Protein AF-A0A7J4P5Q3-F1 (afdb_monomer_lite)

Radius of gyration: 14.35 Å; chains: 1; bounding box: 29×31×42 Å

pLDDT: mean 81.26, std 13.24, range [41.28, 95.06]

Foldseek 3Di:
DDVQQAWACEPNDTAGFPPPPPLRYDLQGTNLQWDYADQAIEGELLSCPPPQLVVVADPDHASVSSQVSSQVSCCVNRVRGHYAYAYQQVNVVWPGDRGPNVAWDDDRVQLEIEGACVRSVRRVVDCSVVVVSVVSVHDYDYPPDD

Sequence (146 aa):
MWPRDHYVHLDGRYVISGSPGSVHGNAFGEGGNILAGNGFLLVSDFAYKHQHIHMKLPENPNYAQIQEAIMEEGRVYHPHVRIHVAPTGMFHGGRGHGHIDMFALLLPIRKLLLLDTYYGKGAGKAAEYDSIAEAEGLKVKLPGLT

Secondary structure (DSSP, 8-state):
--HHHHEEEETTEEEETT-TT-TTB-TTSSGGGEEE-SSEEEEEGGGGGSHHHHTTS-SS--HHHHHHHHHHHHHHH-TTSEEEEE--STTTTS---S-GGGTEEEEGGGTEEEE-TTTTTTTTT-HHHHHHHHHTTPEEE-TT--

Structure (mmCIF, N/CA/C/O backbone):
data_AF-A0A7J4P5Q3-F1
#
_entry.id   AF-A0A7J4P5Q3-F1
#
loop_
_atom_site.group_PDB
_atom_site.id
_atom_site.type_symbol
_atom_site.label_atom_id
_atom_site.label_alt_id
_atom_site.label_comp_id
_atom_site.label_asym_id
_atom_site.label_entity_id
_atom_site.label_seq_id
_atom_site.pdbx_PDB_ins_code
_atom_site.Cartn_x
_atom_site.Cartn_y
_atom_site.Cartn_z
_atom_site.occupancy
_atom_site.B_iso_or_equiv
_atom_site.auth_seq_id
_atom_site.auth_comp_id
_atom_site.auth_asym_id
_atom_site.auth_atom_id
_atom_site.pdbx_PDB_model_num
ATOM 1 N N . MET A 1 1 ? 15.103 -17.596 5.798 1.00 53.22 1 MET A N 1
ATOM 2 C CA . MET A 1 1 ? 14.025 -17.226 4.860 1.00 53.22 1 MET A CA 1
ATOM 3 C C . MET A 1 1 ? 12.744 -17.160 5.669 1.00 53.22 1 MET A C 1
ATOM 5 O O . MET A 1 1 ? 12.444 -18.144 6.339 1.00 53.22 1 MET A O 1
ATOM 9 N N . TRP A 1 2 ? 12.087 -16.001 5.743 1.00 56.38 2 TRP A N 1
ATOM 10 C CA . TRP A 1 2 ? 10.943 -15.818 6.636 1.00 56.38 2 TRP A CA 1
ATOM 11 C C . TRP A 1 2 ? 9.645 -16.174 5.886 1.00 56.38 2 TRP A C 1
ATOM 13 O O . TRP A 1 2 ? 9.500 -15.773 4.733 1.00 56.38 2 TRP A O 1
ATOM 23 N N . PRO A 1 3 ? 8.698 -16.936 6.473 1.00 64.38 3 PRO A N 1
ATOM 24 C CA . PRO A 1 3 ? 7.516 -17.421 5.748 1.00 64.38 3 PRO A CA 1
ATOM 25 C C . PRO A 1 3 ? 6.681 -16.328 5.071 1.00 64.38 3 PRO A C 1
ATOM 27 O O . PRO A 1 3 ? 6.107 -16.577 4.018 1.00 64.38 3 PRO A O 1
ATOM 30 N N . ARG A 1 4 ? 6.657 -15.111 5.626 1.00 63.94 4 ARG A N 1
ATOM 31 C CA . ARG A 1 4 ? 5.941 -13.956 5.055 1.00 63.94 4 ARG A CA 1
ATOM 32 C C . ARG A 1 4 ? 6.566 -13.376 3.781 1.00 63.94 4 ARG A C 1
ATOM 34 O O . ARG A 1 4 ? 5.884 -12.704 3.016 1.00 63.94 4 ARG A O 1
ATOM 41 N N . ASP A 1 5 ? 7.844 -13.655 3.538 1.00 65.06 5 ASP A N 1
ATOM 42 C CA . ASP A 1 5 ? 8.517 -13.242 2.307 1.00 65.06 5 ASP A CA 1
ATOM 43 C C . ASP A 1 5 ? 8.079 -14.161 1.151 1.00 65.06 5 ASP A C 1
ATOM 45 O O . ASP A 1 5 ? 8.227 -13.804 -0.014 1.00 65.06 5 ASP A O 1
ATOM 49 N N . HIS A 1 6 ? 7.507 -15.333 1.474 1.00 68.50 6 HIS A N 1
ATOM 50 C CA . HIS A 1 6 ? 7.146 -16.383 0.524 1.00 68.50 6 HIS A CA 1
ATOM 51 C C . HIS A 1 6 ? 5.642 -16.662 0.419 1.00 68.50 6 HIS A C 1
ATOM 53 O O . HIS A 1 6 ? 5.188 -17.028 -0.657 1.00 68.50 6 HIS A O 1
ATOM 59 N N . TYR A 1 7 ? 4.861 -16.476 1.487 1.00 70.44 7 TYR A N 1
ATOM 60 C CA . TYR A 1 7 ? 3.421 -16.740 1.505 1.00 70.44 7 TYR A CA 1
ATOM 61 C C . TYR A 1 7 ? 2.624 -15.512 1.948 1.00 70.44 7 TYR A C 1
ATOM 63 O O . TYR A 1 7 ? 2.893 -14.928 2.996 1.00 70.44 7 TYR A O 1
ATOM 71 N N . VAL A 1 8 ? 1.597 -15.163 1.174 1.00 70.56 8 VAL A N 1
ATOM 72 C CA . VAL A 1 8 ? 0.716 -14.009 1.403 1.00 70.56 8 VAL A CA 1
ATOM 73 C C . VAL A 1 8 ? -0.705 -14.500 1.628 1.00 70.56 8 VAL A C 1
ATOM 75 O O . VAL A 1 8 ? -1.198 -15.299 0.839 1.00 70.56 8 VAL A O 1
ATOM 78 N N . HIS A 1 9 ? -1.382 -14.035 2.678 1.00 69.69 9 HIS A N 1
ATOM 79 C CA . HIS A 1 9 ? -2.799 -14.342 2.868 1.00 69.69 9 HIS A CA 1
ATOM 80 C C . HIS A 1 9 ? -3.667 -13.349 2.085 1.00 69.69 9 HIS A C 1
ATOM 82 O O . HIS A 1 9 ? -3.740 -12.171 2.433 1.00 69.69 9 HIS A O 1
ATOM 88 N N . LEU A 1 10 ? -4.333 -13.834 1.042 1.00 68.19 10 LEU A N 1
ATOM 89 C CA . LEU A 1 10 ? -5.137 -13.058 0.105 1.00 68.19 10 LEU A CA 1
ATOM 90 C C . LEU A 1 10 ? -6.474 -13.770 -0.127 1.00 68.19 10 LEU A C 1
ATOM 92 O O . LEU A 1 10 ? -6.479 -14.959 -0.432 1.00 68.19 10 LEU A O 1
ATOM 96 N N . ASP A 1 11 ? -7.602 -13.074 0.026 1.00 63.56 11 ASP A N 1
ATOM 97 C CA . ASP A 1 11 ? -8.951 -13.624 -0.210 1.00 63.56 11 ASP A CA 1
ATOM 98 C C . ASP A 1 11 ? -9.228 -14.970 0.496 1.00 63.56 11 ASP A C 1
ATOM 100 O O . ASP A 1 11 ? -9.818 -15.890 -0.069 1.00 63.56 11 ASP A O 1
ATOM 104 N N . GLY A 1 12 ? -8.772 -15.114 1.745 1.00 64.25 12 GLY A N 1
ATOM 105 C CA . GLY A 1 12 ? -9.000 -16.323 2.549 1.00 64.25 12 GLY A CA 1
ATOM 106 C C . GLY A 1 12 ? -8.083 -17.509 2.222 1.00 64.25 12 GLY A C 1
ATOM 107 O O . GLY A 1 12 ? -8.322 -18.608 2.721 1.00 64.25 12 GLY A O 1
ATOM 108 N N . ARG A 1 13 ? -7.045 -17.317 1.397 1.00 67.31 13 ARG A N 1
ATOM 109 C CA . ARG A 1 13 ? -6.059 -18.349 1.033 1.00 67.31 13 ARG A CA 1
ATOM 110 C C . ARG A 1 13 ? -4.627 -17.826 1.128 1.00 67.31 13 ARG A C 1
ATOM 112 O O . ARG A 1 13 ? -4.384 -16.638 0.956 1.00 67.31 13 ARG A O 1
ATOM 119 N N . TYR A 1 14 ? -3.666 -18.721 1.351 1.00 70.06 14 TYR A N 1
ATOM 120 C CA . TYR A 1 14 ? -2.244 -18.393 1.224 1.00 70.06 14 TYR A CA 1
ATOM 121 C C . TYR A 1 14 ? -1.781 -18.582 -0.229 1.00 70.06 14 TYR A C 1
ATOM 123 O O . TYR A 1 14 ? -2.019 -19.634 -0.819 1.00 70.06 14 TYR A O 1
ATOM 131 N N . VAL A 1 15 ? -1.123 -17.571 -0.797 1.00 70.38 15 VAL A N 1
ATOM 132 C CA . VAL A 1 15 ? -0.538 -17.566 -2.149 1.00 70.38 15 VAL A CA 1
ATOM 133 C C . VAL A 1 15 ? 0.973 -17.359 -2.091 1.00 70.38 15 VAL A C 1
ATOM 135 O O . VAL A 1 15 ? 1.464 -16.759 -1.139 1.00 70.38 15 VAL A O 1
ATOM 138 N N . ILE A 1 16 ? 1.715 -17.842 -3.093 1.00 67.94 16 ILE A N 1
ATOM 139 C CA . ILE A 1 16 ? 3.177 -17.682 -3.140 1.00 67.94 16 ILE A CA 1
ATOM 140 C C . ILE A 1 16 ? 3.539 -16.280 -3.659 1.00 67.94 16 ILE A C 1
ATOM 142 O O . ILE A 1 16 ? 2.977 -15.800 -4.650 1.00 67.94 16 ILE A O 1
ATOM 146 N N . SER A 1 17 ? 4.483 -15.621 -2.986 1.00 63.75 17 SER A N 1
ATOM 147 C CA . SER A 1 17 ? 5.029 -14.322 -3.385 1.00 63.75 17 SER A CA 1
ATOM 148 C C . SER A 1 17 ? 5.701 -14.409 -4.758 1.00 63.75 17 SER A C 1
ATOM 150 O O . SER A 1 17 ? 6.356 -15.398 -5.082 1.00 63.75 17 SER A O 1
ATOM 152 N N . GLY A 1 18 ? 5.505 -13.390 -5.599 1.00 56.78 18 GLY A N 1
ATOM 153 C CA . GLY A 1 18 ? 6.177 -13.314 -6.897 1.00 56.78 18 GLY A CA 1
ATOM 154 C C . GLY A 1 18 ? 5.982 -14.540 -7.797 1.00 56.78 18 GLY A C 1
ATOM 155 O O . GLY A 1 18 ? 6.948 -15.016 -8.383 1.00 56.78 18 GLY A O 1
ATOM 156 N N . SER A 1 19 ? 4.749 -15.031 -7.971 1.00 53.84 19 SER A N 1
ATOM 157 C CA . SER A 1 19 ? 4.422 -15.962 -9.070 1.00 53.84 19 SER A CA 1
ATOM 158 C C . SER A 1 19 ? 3.759 -15.227 -10.256 1.00 53.84 19 SER A C 1
ATOM 160 O O . SER A 1 19 ? 2.548 -15.371 -10.444 1.00 53.84 19 SER A O 1
ATOM 162 N N . PRO A 1 20 ? 4.499 -14.423 -11.055 1.00 45.22 20 PRO A N 1
ATOM 163 C CA . PRO A 1 20 ? 3.968 -13.822 -12.273 1.00 45.22 20 PRO A CA 1
ATOM 164 C C . PRO A 1 20 ? 3.392 -14.884 -13.208 1.00 45.22 20 PRO A C 1
ATOM 166 O O . PRO A 1 20 ? 3.986 -15.945 -13.392 1.00 45.22 20 PRO A O 1
ATOM 169 N N . GLY A 1 21 ? 2.228 -14.615 -13.798 1.00 44.12 21 GLY A N 1
ATOM 170 C CA . GLY A 1 21 ? 1.581 -15.537 -14.741 1.00 44.12 21 GLY A CA 1
ATOM 171 C C . GLY A 1 21 ? 0.999 -16.819 -14.124 1.00 44.12 21 GLY A C 1
ATOM 172 O O . GLY A 1 21 ? 0.378 -17.605 -14.835 1.00 44.12 21 GLY A O 1
ATOM 173 N N . SER A 1 22 ? 1.133 -17.026 -12.812 1.00 46.62 22 SER A N 1
ATOM 174 C CA . SER A 1 22 ? 0.324 -17.998 -12.082 1.00 46.62 22 SER A CA 1
ATOM 175 C C . SER A 1 22 ? -1.013 -17.358 -11.730 1.00 46.62 22 SER A C 1
ATOM 177 O O . SER A 1 22 ? -1.051 -16.289 -11.122 1.00 46.62 22 SER A O 1
ATOM 179 N N . VAL A 1 23 ? -2.119 -18.057 -11.996 1.00 48.91 23 VAL A N 1
ATOM 180 C CA . VAL A 1 23 ? -3.472 -17.702 -11.506 1.00 48.91 23 VAL A CA 1
ATOM 181 C C . VAL A 1 23 ? -3.537 -17.637 -9.960 1.00 48.91 23 VAL A C 1
ATOM 183 O O . VAL A 1 23 ? -4.561 -17.288 -9.370 1.00 48.91 23 VAL A O 1
ATOM 186 N N . HIS A 1 24 ? -2.435 -17.992 -9.289 1.00 52.31 24 HIS A N 1
ATOM 187 C CA . HIS A 1 24 ? -2.268 -18.086 -7.845 1.00 52.31 24 HIS A CA 1
ATOM 188 C C . HIS A 1 24 ? -1.118 -17.219 -7.296 1.00 52.31 24 HIS A C 1
ATOM 190 O O . HIS A 1 24 ? -0.689 -17.465 -6.174 1.00 52.31 24 HIS A O 1
ATOM 196 N N . GLY A 1 25 ? -0.578 -16.263 -8.062 1.00 62.53 25 GLY A N 1
ATOM 197 C CA . GLY A 1 25 ? 0.527 -15.396 -7.629 1.00 62.53 25 GLY A CA 1
ATOM 198 C C . GLY A 1 25 ? 0.126 -14.010 -7.128 1.00 62.53 25 GLY A C 1
ATOM 199 O O . GLY A 1 25 ? -0.993 -13.552 -7.345 1.00 62.53 25 GLY A O 1
ATOM 200 N N . ASN A 1 26 ? 1.079 -13.334 -6.480 1.00 72.88 26 ASN A N 1
ATOM 201 C CA . ASN A 1 26 ? 0.993 -11.923 -6.104 1.00 72.88 26 ASN A CA 1
ATOM 202 C C . ASN A 1 26 ? 1.692 -11.007 -7.135 1.00 72.88 26 ASN A C 1
ATOM 204 O O . ASN A 1 26 ? 2.877 -11.197 -7.414 1.00 72.88 26 ASN A O 1
ATOM 208 N N . ALA A 1 27 ? 0.991 -9.972 -7.612 1.00 77.88 27 ALA A N 1
ATOM 209 C CA . ALA A 1 27 ? 1.510 -8.922 -8.498 1.00 77.88 27 ALA A CA 1
ATOM 210 C C . ALA A 1 27 ? 2.607 -8.040 -7.865 1.00 77.88 27 ALA A C 1
ATOM 212 O O . ALA A 1 27 ? 3.434 -7.451 -8.563 1.00 77.88 27 ALA A O 1
ATOM 213 N N . PHE A 1 28 ? 2.618 -7.938 -6.536 1.00 85.19 28 PHE A N 1
ATOM 214 C CA . PHE A 1 28 ? 3.370 -6.922 -5.794 1.00 85.19 28 PHE A CA 1
ATOM 215 C C . PHE A 1 28 ? 4.642 -7.465 -5.120 1.00 85.19 28 PHE A C 1
ATOM 217 O O . PHE A 1 28 ? 5.147 -6.877 -4.162 1.00 85.19 28 PHE A O 1
ATOM 224 N N . GLY A 1 29 ? 5.161 -8.601 -5.597 1.00 80.69 29 GLY A N 1
ATOM 225 C CA . GLY A 1 29 ? 6.375 -9.226 -5.072 1.00 80.69 29 GLY A CA 1
ATOM 226 C C . GLY A 1 29 ? 6.166 -9.892 -3.711 1.00 80.69 29 GLY A C 1
ATOM 227 O O . GLY A 1 29 ? 5.371 -10.829 -3.593 1.00 80.69 29 GLY A O 1
ATOM 228 N N . GLU A 1 30 ? 6.908 -9.435 -2.702 1.00 81.56 30 GLU A N 1
ATOM 229 C CA . GLU A 1 30 ? 6.918 -9.992 -1.344 1.00 81.56 30 GLU A CA 1
ATOM 230 C C . GLU A 1 30 ? 5.605 -9.740 -0.587 1.00 81.56 30 GLU A C 1
ATOM 232 O O . GLU A 1 30 ? 4.900 -8.757 -0.827 1.00 81.56 30 GLU A O 1
ATOM 237 N N . GLY A 1 31 ? 5.279 -10.620 0.366 1.00 78.12 31 GLY A N 1
ATOM 238 C CA . GLY A 1 31 ? 4.042 -10.520 1.145 1.00 78.12 31 GLY A CA 1
ATOM 239 C C . GLY A 1 31 ? 3.957 -9.285 2.032 1.00 78.12 31 GLY A C 1
ATOM 240 O O . GLY A 1 31 ? 2.868 -8.748 2.219 1.00 78.12 31 GLY A O 1
ATOM 241 N N . GLY A 1 32 ? 5.099 -8.777 2.499 1.00 84.69 32 GLY A N 1
ATOM 242 C CA . GLY A 1 32 ? 5.146 -7.568 3.322 1.00 84.69 32 GLY A CA 1
ATOM 243 C C . GLY A 1 32 ? 4.686 -6.297 2.602 1.00 84.69 32 GLY A C 1
ATOM 244 O O . GLY A 1 32 ? 4.445 -5.277 3.247 1.00 84.69 32 GLY A O 1
ATOM 245 N N . ASN A 1 33 ? 4.510 -6.342 1.279 1.00 88.94 33 ASN A N 1
ATOM 246 C CA . ASN A 1 33 ? 3.986 -5.222 0.508 1.00 88.94 33 ASN A CA 1
ATOM 247 C C . ASN A 1 33 ? 2.459 -5.097 0.559 1.00 88.94 33 ASN A C 1
ATOM 249 O O . ASN A 1 33 ? 1.953 -4.129 0.004 1.00 88.94 33 ASN A O 1
ATOM 253 N N . ILE A 1 34 ? 1.709 -6.029 1.164 1.00 88.50 34 ILE A N 1
ATOM 254 C CA . ILE A 1 34 ? 0.241 -6.048 1.043 1.00 88.50 34 ILE A CA 1
ATOM 255 C C . ILE A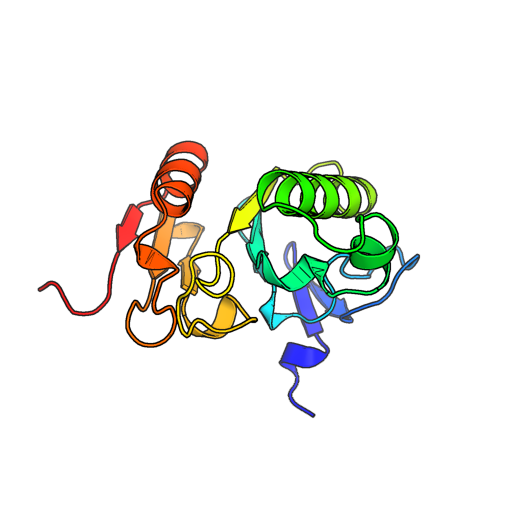 1 34 ? -0.440 -6.287 2.380 1.00 88.50 34 ILE A C 1
ATOM 257 O O . ILE A 1 34 ? -0.051 -7.168 3.142 1.00 88.50 34 ILE A O 1
ATOM 261 N N . LEU A 1 35 ? -1.549 -5.582 2.597 1.00 89.69 35 LEU A N 1
ATOM 262 C CA . LEU A 1 35 ? -2.546 -5.922 3.606 1.00 89.69 35 LEU A CA 1
ATOM 263 C C . LEU A 1 35 ? -3.907 -6.145 2.941 1.00 89.69 35 LEU A C 1
ATOM 265 O O . LEU A 1 35 ? -4.394 -5.301 2.187 1.00 89.69 35 LEU A O 1
ATOM 269 N N . ALA A 1 36 ? -4.528 -7.288 3.234 1.00 88.12 36 ALA A N 1
ATOM 270 C CA . ALA A 1 36 ? -5.826 -7.654 2.681 1.00 88.12 36 ALA A CA 1
ATOM 271 C C . ALA A 1 36 ? -6.979 -7.024 3.481 1.00 88.12 36 ALA A C 1
ATOM 273 O O . ALA A 1 36 ? -7.116 -7.227 4.691 1.00 88.12 36 ALA A O 1
ATOM 274 N N . GLY A 1 37 ? -7.810 -6.257 2.780 1.00 88.62 37 GLY A N 1
ATOM 275 C CA . GLY A 1 37 ? -9.049 -5.663 3.263 1.00 88.62 37 GLY A CA 1
ATOM 276 C C . GLY A 1 37 ? -10.282 -6.523 2.989 1.00 88.62 37 GLY A C 1
ATOM 277 O O . GLY A 1 37 ? -10.191 -7.668 2.553 1.00 88.62 37 GLY A O 1
ATOM 278 N N . ASN A 1 38 ? -11.469 -5.954 3.217 1.00 88.69 38 ASN A N 1
ATOM 279 C CA . ASN A 1 38 ? -12.728 -6.576 2.798 1.00 88.69 38 ASN A CA 1
ATOM 280 C C . ASN A 1 38 ? -13.079 -6.124 1.370 1.00 88.69 38 ASN A C 1
ATOM 282 O O . ASN A 1 38 ? -13.747 -5.106 1.179 1.00 88.69 38 ASN A O 1
ATOM 286 N N . GLY A 1 39 ? -12.587 -6.855 0.366 1.00 87.44 39 GLY A N 1
ATOM 287 C CA . GLY A 1 39 ? -12.778 -6.519 -1.052 1.00 87.44 39 GLY A CA 1
ATOM 288 C C . GLY A 1 39 ? -11.856 -5.410 -1.577 1.00 87.44 39 GLY A C 1
ATOM 289 O O . GLY A 1 39 ? -12.119 -4.853 -2.645 1.00 87.44 39 GLY A O 1
ATOM 290 N N . PHE A 1 40 ? -10.789 -5.089 -0.842 1.00 92.00 40 PHE A N 1
ATOM 291 C CA . PHE A 1 40 ? -9.725 -4.191 -1.283 1.00 92.00 40 PHE A CA 1
ATOM 292 C C . PHE A 1 40 ? -8.351 -4.677 -0.802 1.00 92.00 40 PHE A C 1
ATOM 294 O O . PHE A 1 40 ? -8.273 -5.447 0.155 1.00 92.00 40 PHE A O 1
ATOM 301 N N . LEU A 1 41 ? -7.278 -4.201 -1.430 1.00 91.88 41 LEU A N 1
ATOM 302 C CA . LEU A 1 41 ? -5.892 -4.385 -0.999 1.00 91.88 41 LEU A CA 1
ATOM 303 C C . LEU A 1 41 ? -5.258 -3.040 -0.695 1.00 91.88 41 LEU A C 1
ATOM 305 O O . LEU A 1 41 ? -5.419 -2.084 -1.453 1.00 91.88 41 LEU A O 1
ATOM 309 N N . LEU A 1 42 ? -4.501 -3.002 0.393 1.00 93.38 42 LEU A N 1
ATOM 310 C CA . LEU A 1 42 ? -3.576 -1.924 0.689 1.00 93.38 42 LEU A CA 1
ATOM 311 C C . LEU A 1 42 ? -2.181 -2.370 0.260 1.00 93.38 42 LEU A C 1
ATOM 313 O O . LEU A 1 42 ? -1.698 -3.387 0.752 1.00 93.38 42 LEU A O 1
ATOM 317 N N . VAL A 1 43 ? -1.556 -1.640 -0.656 1.00 93.69 43 VAL A N 1
ATOM 318 C CA . VAL A 1 43 ? -0.296 -2.038 -1.288 1.00 93.69 43 VAL A CA 1
ATOM 319 C C . VAL A 1 43 ? 0.766 -0.984 -1.031 1.00 93.69 43 VAL A C 1
ATOM 321 O O . VAL A 1 43 ? 0.557 0.190 -1.305 1.00 93.69 43 VAL A O 1
ATOM 324 N N . SER A 1 44 ? 1.918 -1.407 -0.528 1.00 92.62 44 SER A N 1
ATOM 325 C CA . SER A 1 44 ? 3.091 -0.562 -0.334 1.00 92.62 44 SER A CA 1
ATOM 326 C C . SER A 1 44 ? 3.504 0.122 -1.637 1.00 92.62 44 SER A C 1
ATOM 328 O O . SER A 1 44 ? 3.679 -0.537 -2.664 1.00 92.62 44 SER A O 1
ATOM 330 N N . ASP A 1 45 ? 3.754 1.430 -1.583 1.00 92.00 45 ASP A N 1
ATOM 331 C CA . ASP A 1 45 ? 4.380 2.168 -2.683 1.00 92.00 45 ASP A CA 1
ATOM 332 C C . ASP A 1 45 ? 5.744 1.590 -3.097 1.00 92.00 45 ASP A C 1
ATOM 334 O O . ASP A 1 45 ? 6.157 1.759 -4.239 1.00 92.00 45 ASP A O 1
ATOM 338 N N . PHE A 1 46 ? 6.419 0.844 -2.218 1.00 90.81 46 PHE A N 1
ATOM 339 C CA . PHE A 1 46 ? 7.692 0.180 -2.485 1.00 90.81 46 PHE A CA 1
ATOM 340 C C . PHE A 1 46 ? 7.557 -1.025 -3.424 1.00 90.81 46 PHE A C 1
ATOM 342 O O . PHE A 1 46 ? 8.556 -1.456 -4.007 1.00 90.81 46 PHE A O 1
ATOM 349 N N . ALA A 1 47 ? 6.334 -1.527 -3.633 1.00 91.00 47 ALA A N 1
ATOM 350 C CA . ALA A 1 47 ? 6.050 -2.589 -4.594 1.00 91.00 47 ALA A CA 1
ATOM 351 C C . ALA A 1 47 ? 6.497 -2.225 -6.019 1.00 91.00 47 ALA A C 1
ATOM 353 O O . ALA A 1 47 ? 6.773 -3.121 -6.811 1.00 91.00 47 ALA A O 1
ATOM 354 N N . TYR A 1 48 ? 6.661 -0.933 -6.337 1.00 90.31 48 TYR A N 1
ATOM 355 C CA . TYR A 1 48 ? 7.176 -0.478 -7.633 1.00 90.31 48 TYR A CA 1
ATOM 356 C C . TYR A 1 48 ? 8.556 -1.041 -7.992 1.00 90.31 48 TYR A C 1
ATOM 358 O O . TYR A 1 48 ? 8.884 -1.119 -9.171 1.00 90.31 48 TYR A O 1
ATOM 366 N N . LYS A 1 49 ? 9.366 -1.435 -6.996 1.00 87.19 49 LYS A N 1
ATOM 367 C CA . LYS A 1 49 ? 10.676 -2.066 -7.221 1.00 87.19 49 LYS A CA 1
ATOM 368 C C . LYS A 1 49 ? 10.570 -3.501 -7.718 1.00 87.19 49 LYS A C 1
ATOM 370 O O . LYS A 1 49 ? 11.569 -4.069 -8.154 1.00 87.19 49 LYS A O 1
ATOM 375 N N . HIS A 1 50 ? 9.386 -4.102 -7.641 1.00 85.94 50 HIS A N 1
ATOM 376 C CA . HIS A 1 50 ? 9.146 -5.402 -8.236 1.00 85.94 50 HIS A CA 1
ATOM 377 C C . HIS A 1 50 ? 9.332 -5.310 -9.754 1.00 85.94 50 HIS A C 1
ATOM 379 O O . HIS A 1 50 ? 8.811 -4.398 -10.397 1.00 85.94 50 HIS A O 1
ATOM 385 N N . GLN A 1 51 ? 10.067 -6.266 -10.326 1.00 80.94 51 GLN A N 1
ATOM 386 C CA . GLN A 1 51 ? 10.575 -6.200 -11.699 1.00 80.94 51 GLN A CA 1
ATOM 387 C C . GLN A 1 51 ? 9.491 -5.862 -12.738 1.00 80.94 51 GLN A C 1
ATOM 389 O O . GLN A 1 51 ? 9.715 -5.018 -13.602 1.00 80.94 51 GLN A O 1
ATOM 394 N N . HIS A 1 52 ? 8.305 -6.467 -12.623 1.00 82.38 52 HIS A N 1
ATOM 395 C CA . HIS A 1 52 ? 7.194 -6.260 -13.560 1.00 82.38 52 HIS A CA 1
ATOM 396 C C . HIS A 1 52 ? 6.633 -4.833 -13.553 1.00 82.38 52 HIS A C 1
ATOM 398 O O . HIS A 1 52 ? 6.216 -4.338 -14.598 1.00 82.38 52 HIS A O 1
ATOM 404 N N . ILE A 1 53 ? 6.641 -4.173 -12.393 1.00 87.94 53 ILE A N 1
ATOM 405 C CA . ILE A 1 53 ? 6.163 -2.796 -12.243 1.00 87.94 53 ILE A CA 1
ATOM 406 C C . ILE A 1 53 ? 7.284 -1.834 -12.636 1.00 87.94 53 ILE A C 1
ATOM 408 O O . ILE A 1 53 ? 7.069 -0.925 -13.435 1.00 87.94 53 ILE A O 1
ATOM 412 N N . HIS A 1 54 ? 8.504 -2.081 -12.148 1.00 87.06 54 HIS A N 1
ATOM 413 C CA . HIS A 1 54 ? 9.667 -1.238 -12.415 1.00 87.06 54 HIS A CA 1
ATOM 414 C C . HIS A 1 54 ? 9.951 -1.080 -13.914 1.00 87.06 54 HIS A C 1
ATOM 416 O O . HIS A 1 54 ? 10.207 0.026 -14.374 1.00 87.06 54 HIS A O 1
ATOM 422 N N . MET A 1 55 ? 9.846 -2.164 -14.691 1.00 88.00 55 MET A N 1
ATOM 423 C CA . MET A 1 55 ? 10.089 -2.148 -16.139 1.00 88.00 55 MET A CA 1
ATOM 424 C C . MET A 1 55 ? 9.112 -1.272 -16.939 1.00 88.00 55 MET A C 1
ATOM 426 O O . MET A 1 55 ? 9.387 -0.970 -18.099 1.00 88.00 55 MET A O 1
ATOM 430 N N . LYS A 1 56 ? 7.972 -0.887 -16.356 1.00 88.06 56 LYS A N 1
ATOM 431 C CA . LYS A 1 56 ? 6.970 -0.017 -16.991 1.00 88.06 56 LYS A CA 1
ATOM 432 C C . LYS A 1 56 ? 7.192 1.465 -16.684 1.00 88.06 56 LYS A C 1
ATOM 434 O O . LYS A 1 56 ? 6.516 2.313 -17.260 1.00 88.06 56 LYS A O 1
ATOM 439 N N . LEU A 1 57 ? 8.104 1.779 -15.766 1.00 91.62 57 LEU A N 1
ATOM 440 C CA . LEU A 1 57 ? 8.343 3.132 -15.285 1.00 91.62 57 LEU A CA 1
ATOM 441 C C . LEU A 1 57 ? 9.549 3.775 -15.991 1.00 91.62 57 LEU A C 1
ATOM 443 O O . LEU A 1 57 ? 10.482 3.075 -16.388 1.00 91.62 57 LEU A O 1
ATOM 447 N N . PRO A 1 58 ? 9.564 5.114 -16.135 1.00 93.12 58 PRO A N 1
ATOM 448 C CA . PRO A 1 58 ? 10.770 5.837 -16.533 1.00 93.12 58 PRO A CA 1
ATOM 449 C C . PRO A 1 58 ? 11.866 5.713 -15.459 1.00 93.12 58 PRO A C 1
ATOM 451 O O . PRO A 1 58 ? 11.592 5.328 -14.327 1.00 93.12 58 PRO A O 1
ATOM 454 N N . GLU A 1 59 ? 13.101 6.102 -15.793 1.00 88.44 59 GLU A N 1
ATOM 455 C CA . GLU A 1 59 ? 14.266 6.019 -14.890 1.00 88.44 59 GLU A CA 1
ATOM 456 C C . GLU A 1 59 ? 14.050 6.747 -13.550 1.00 88.44 59 GLU A C 1
ATOM 458 O O . GLU A 1 59 ? 14.446 6.250 -12.499 1.00 88.44 59 GLU A O 1
ATOM 463 N N . ASN A 1 60 ? 13.373 7.900 -13.578 1.00 88.44 60 ASN A N 1
ATOM 464 C CA . ASN A 1 60 ? 13.047 8.700 -12.397 1.00 88.44 60 ASN A CA 1
ATOM 465 C C . ASN A 1 60 ? 11.532 8.947 -12.334 1.00 88.44 60 ASN A C 1
ATOM 467 O O . ASN A 1 60 ? 11.068 10.019 -12.738 1.00 88.44 60 ASN A O 1
ATOM 471 N N . PRO A 1 61 ? 10.741 7.958 -11.886 1.00 90.62 61 PRO A N 1
ATOM 472 C CA . PRO A 1 61 ? 9.299 8.094 -11.836 1.00 90.62 61 PRO A CA 1
ATOM 473 C C . PRO A 1 61 ? 8.882 8.983 -10.665 1.00 90.62 61 PRO A C 1
ATOM 475 O O . PRO A 1 61 ? 9.445 8.916 -9.570 1.00 90.62 61 PRO A O 1
ATOM 478 N N . ASN A 1 62 ? 7.866 9.810 -10.886 1.00 91.00 62 ASN A N 1
ATOM 479 C CA . ASN A 1 62 ? 7.207 10.526 -9.801 1.00 91.00 62 ASN A CA 1
ATOM 480 C C . ASN A 1 62 ? 6.208 9.610 -9.067 1.00 91.00 62 ASN A C 1
ATOM 482 O O . ASN A 1 62 ? 5.879 8.517 -9.527 1.00 91.00 62 ASN A O 1
ATOM 486 N N . TYR A 1 63 ? 5.701 10.069 -7.921 1.00 89.12 63 TYR A N 1
ATOM 487 C CA . TYR A 1 63 ? 4.818 9.257 -7.083 1.00 89.12 63 TYR A CA 1
ATOM 488 C C . TYR A 1 63 ? 3.506 8.858 -7.779 1.00 89.12 63 TYR A C 1
ATOM 490 O O . TYR A 1 63 ? 3.083 7.713 -7.665 1.00 89.12 63 TYR A O 1
ATOM 498 N N . ALA A 1 64 ? 2.900 9.753 -8.565 1.00 90.81 64 ALA A N 1
ATOM 499 C CA . ALA A 1 64 ? 1.658 9.452 -9.279 1.00 90.81 64 ALA A CA 1
ATOM 500 C C . ALA A 1 64 ? 1.852 8.337 -10.321 1.00 90.81 64 ALA A C 1
ATOM 502 O O . ALA A 1 64 ? 1.041 7.418 -10.396 1.00 90.81 64 ALA A O 1
ATOM 503 N N . GLN A 1 65 ? 2.966 8.365 -11.060 1.00 93.62 65 GLN A N 1
ATOM 504 C CA . GLN A 1 65 ? 3.328 7.306 -12.011 1.00 93.62 65 GLN A CA 1
ATOM 505 C C . GLN A 1 65 ? 3.514 5.958 -11.311 1.00 93.62 65 GLN A C 1
ATOM 507 O O . GLN A 1 65 ? 3.109 4.919 -11.826 1.00 93.62 65 GLN A O 1
ATOM 512 N N . ILE A 1 66 ? 4.105 5.971 -10.117 1.00 92.38 66 ILE A N 1
ATOM 513 C CA . ILE A 1 66 ? 4.280 4.769 -9.302 1.00 92.38 66 ILE A CA 1
ATOM 514 C C . ILE A 1 66 ? 2.934 4.211 -8.854 1.00 92.38 6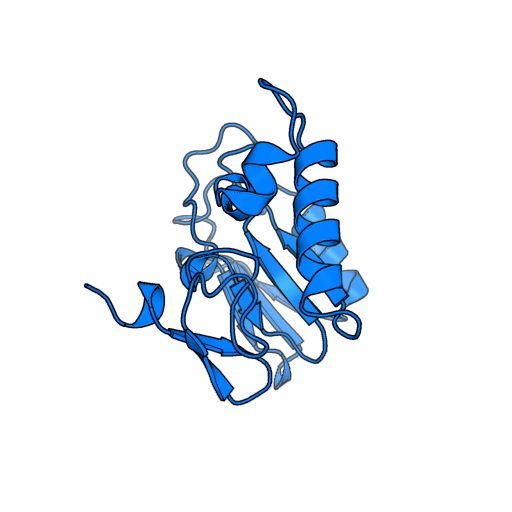6 ILE A C 1
ATOM 516 O O . ILE A 1 66 ? 2.697 3.011 -8.992 1.00 92.38 66 ILE A O 1
ATOM 520 N N . GLN A 1 67 ? 2.051 5.070 -8.341 1.00 93.44 67 GLN A N 1
ATOM 521 C CA . GLN A 1 67 ? 0.715 4.656 -7.929 1.00 93.44 67 GLN A CA 1
ATOM 522 C C . GLN A 1 67 ? -0.049 4.037 -9.103 1.00 93.44 67 GLN A C 1
ATOM 524 O O . GLN A 1 67 ? -0.619 2.957 -8.961 1.00 93.44 67 GLN A O 1
ATOM 529 N N . GLU A 1 68 ? -0.022 4.689 -10.265 1.00 94.94 68 GLU A N 1
ATOM 530 C CA . GLU A 1 68 ? -0.665 4.204 -11.484 1.00 94.94 68 GLU A CA 1
ATOM 531 C C . GLU A 1 68 ? -0.118 2.841 -11.916 1.00 94.94 68 GLU A C 1
ATOM 533 O O . GLU A 1 68 ? -0.896 1.900 -12.057 1.00 94.94 68 GLU A O 1
ATOM 538 N N . ALA A 1 69 ? 1.204 2.683 -12.009 1.00 94.12 69 ALA A N 1
ATOM 539 C CA . ALA A 1 69 ? 1.820 1.425 -12.428 1.00 94.12 69 ALA A CA 1
ATOM 540 C C . ALA A 1 69 ? 1.514 0.258 -11.470 1.00 94.12 69 ALA A C 1
ATOM 542 O O . ALA A 1 69 ? 1.258 -0.863 -11.917 1.00 94.12 69 ALA A O 1
ATOM 543 N N . ILE A 1 70 ? 1.495 0.508 -10.153 1.00 94.06 70 ILE A N 1
ATOM 544 C CA . ILE A 1 70 ? 1.090 -0.497 -9.158 1.00 94.06 70 ILE A CA 1
ATOM 545 C C . ILE A 1 70 ? -0.387 -0.866 -9.353 1.00 94.06 70 ILE A C 1
ATOM 547 O O . ILE A 1 70 ? -0.728 -2.049 -9.380 1.00 94.06 70 ILE A O 1
ATOM 551 N N . MET A 1 71 ? -1.275 0.120 -9.506 1.00 93.44 71 MET A N 1
ATOM 552 C CA . MET A 1 71 ? -2.704 -0.134 -9.709 1.00 93.44 71 MET A CA 1
ATOM 553 C C . MET A 1 71 ? -2.980 -0.903 -11.004 1.00 93.44 71 MET A C 1
ATOM 555 O O . MET A 1 71 ? -3.798 -1.821 -10.999 1.00 93.44 71 MET A O 1
ATOM 559 N N . GLU A 1 72 ? -2.318 -0.548 -12.104 1.00 92.06 72 GLU A N 1
ATOM 560 C CA . GLU A 1 72 ? -2.444 -1.245 -13.383 1.00 92.06 72 GLU A CA 1
ATOM 561 C C . GLU A 1 72 ? -2.020 -2.705 -13.273 1.00 92.06 72 GLU A C 1
ATOM 563 O O . GLU A 1 72 ? -2.780 -3.588 -13.672 1.00 92.06 72 GLU A O 1
ATOM 568 N N . GLU A 1 73 ? -0.850 -2.970 -12.684 1.00 89.31 73 GLU A N 1
ATOM 569 C CA . GLU A 1 73 ? -0.383 -4.339 -12.477 1.00 89.31 73 GLU A CA 1
ATOM 570 C C . GLU A 1 73 ? -1.364 -5.114 -11.597 1.00 89.31 73 GLU A C 1
ATOM 572 O O . GLU A 1 73 ? -1.783 -6.218 -11.935 1.00 89.31 73 GLU A O 1
ATOM 577 N N . GLY A 1 74 ? -1.819 -4.510 -10.503 1.00 87.94 74 GLY A N 1
ATOM 578 C CA . GLY A 1 74 ? -2.781 -5.143 -9.619 1.00 87.94 74 GLY A CA 1
ATOM 579 C C . GLY A 1 74 ? -4.115 -5.468 -10.294 1.00 87.94 74 GLY A C 1
ATOM 580 O O . GLY A 1 74 ? -4.667 -6.534 -10.039 1.00 87.94 74 GLY A O 1
ATOM 581 N N . ARG A 1 75 ? -4.625 -4.612 -11.191 1.00 88.00 75 ARG A N 1
ATOM 582 C CA . ARG A 1 75 ? -5.880 -4.859 -11.931 1.00 88.00 75 ARG A CA 1
ATOM 583 C C . ARG A 1 75 ? -5.789 -6.052 -12.882 1.00 88.00 75 ARG A C 1
ATOM 585 O O . ARG A 1 75 ? -6.811 -6.682 -13.136 1.00 88.00 75 ARG A O 1
ATOM 592 N N . VAL A 1 76 ? -4.596 -6.383 -13.380 1.00 85.38 76 VAL A N 1
ATOM 593 C CA . VAL A 1 76 ? -4.379 -7.581 -14.210 1.00 85.38 76 VAL A CA 1
ATOM 594 C C . VAL A 1 76 ? -4.592 -8.859 -13.393 1.00 85.38 76 VAL A C 1
ATOM 596 O O . VAL A 1 76 ? -5.203 -9.805 -13.883 1.00 85.38 76 VAL A O 1
ATOM 599 N N . TYR A 1 77 ? -4.132 -8.882 -12.139 1.00 80.31 77 TYR A N 1
ATOM 600 C CA . TYR A 1 77 ? -4.204 -10.064 -11.267 1.00 80.31 77 TYR A CA 1
ATOM 601 C C . TYR A 1 77 ? -5.474 -10.109 -10.407 1.00 80.31 77 TYR A C 1
ATOM 603 O O . TYR A 1 77 ? -5.965 -11.186 -10.066 1.00 80.31 77 TYR A O 1
ATOM 611 N N . HIS A 1 78 ? -6.018 -8.944 -10.061 1.00 82.38 78 HIS A N 1
ATOM 612 C CA . HIS A 1 78 ? -7.143 -8.777 -9.146 1.00 82.38 78 HIS A CA 1
ATOM 613 C C . HIS A 1 78 ? -8.198 -7.813 -9.726 1.00 82.38 78 HIS A C 1
ATOM 615 O O . HIS A 1 78 ? -8.487 -6.779 -9.124 1.00 82.38 78 HIS A O 1
ATOM 621 N N . PRO A 1 79 ? -8.826 -8.136 -10.875 1.00 84.31 79 PRO A N 1
ATOM 622 C CA . PRO A 1 79 ? -9.728 -7.219 -11.587 1.00 84.31 79 PRO A CA 1
ATOM 623 C C . PRO A 1 79 ? -10.992 -6.833 -10.802 1.00 84.31 79 PRO A C 1
ATOM 625 O O . PRO A 1 79 ? -11.650 -5.847 -11.128 1.00 84.31 79 PRO A O 1
ATOM 628 N N . HIS A 1 80 ? -11.349 -7.604 -9.774 1.00 84.00 80 HIS A N 1
ATOM 629 C CA . HIS A 1 80 ? -12.532 -7.373 -8.939 1.00 84.00 80 HIS A CA 1
ATOM 630 C C . HIS A 1 80 ? -12.211 -6.740 -7.581 1.00 84.00 80 HIS A C 1
ATOM 632 O O . HIS A 1 80 ? -13.125 -6.459 -6.807 1.00 84.00 80 HIS A O 1
ATOM 638 N N . VAL A 1 81 ? -10.930 -6.530 -7.275 1.00 87.25 81 VAL A N 1
ATOM 639 C CA . VAL A 1 81 ? -10.481 -6.027 -5.977 1.00 87.25 81 VAL A CA 1
ATOM 640 C C . VAL A 1 81 ? -10.068 -4.570 -6.125 1.00 87.25 81 VAL A C 1
ATOM 642 O O . VAL A 1 81 ? -9.350 -4.205 -7.055 1.00 87.25 81 VAL A O 1
ATOM 645 N N . ARG A 1 82 ? -10.519 -3.711 -5.207 1.00 92.50 82 ARG A N 1
ATOM 646 C CA . ARG A 1 82 ? -10.055 -2.317 -5.169 1.00 92.50 82 ARG A CA 1
ATOM 647 C C . ARG A 1 82 ? -8.615 -2.285 -4.668 1.00 92.50 82 ARG A C 1
ATOM 649 O O . ARG A 1 82 ? -8.288 -2.971 -3.707 1.00 92.50 82 ARG A O 1
ATOM 656 N N . ILE A 1 83 ? -7.752 -1.503 -5.299 1.00 93.50 83 ILE A N 1
ATOM 657 C CA . ILE A 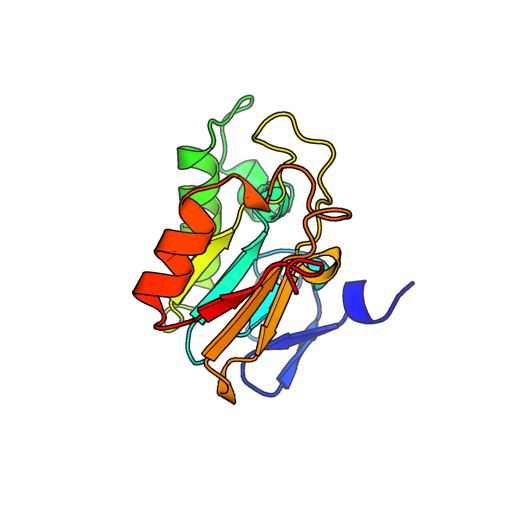1 83 ? -6.337 -1.419 -4.924 1.00 93.50 83 ILE A CA 1
ATOM 658 C C . ILE A 1 83 ? -6.041 0.005 -4.487 1.00 93.50 83 ILE A C 1
ATOM 660 O O . ILE A 1 83 ? -6.300 0.946 -5.234 1.00 93.50 83 ILE A O 1
ATOM 664 N N . HIS A 1 84 ? -5.480 0.132 -3.291 1.00 95.00 84 HIS A N 1
ATOM 665 C CA . HIS A 1 84 ? -5.041 1.390 -2.706 1.00 95.00 84 HIS A CA 1
ATOM 666 C C . HIS A 1 84 ? -3.534 1.348 -2.509 1.00 95.00 84 HIS A C 1
ATOM 668 O O . HIS A 1 84 ? -3.027 0.471 -1.808 1.00 95.00 84 HIS A O 1
ATOM 674 N N . VAL A 1 85 ? -2.816 2.291 -3.117 1.00 93.94 85 VAL A N 1
ATOM 675 C CA . VAL A 1 85 ? -1.370 2.423 -2.914 1.00 93.94 85 VAL A CA 1
ATOM 676 C C . VAL A 1 85 ? -1.125 3.276 -1.682 1.00 93.94 85 VAL A C 1
ATOM 678 O O . VAL A 1 85 ? -1.606 4.402 -1.587 1.00 93.94 85 VA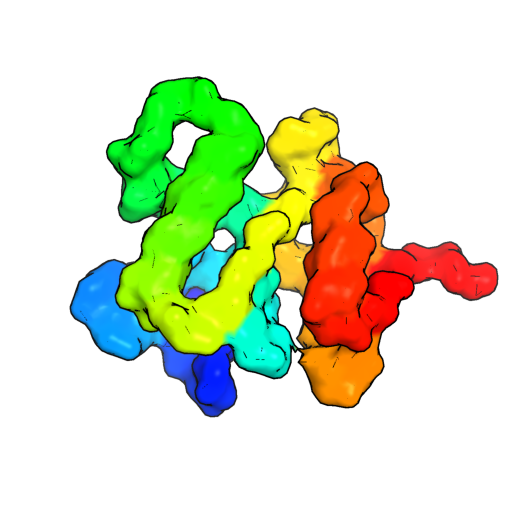L A O 1
ATOM 681 N N . ALA A 1 86 ? -0.390 2.714 -0.736 1.00 92.12 86 ALA A N 1
ATOM 682 C CA . ALA A 1 86 ? -0.170 3.263 0.579 1.00 92.12 86 ALA A CA 1
ATOM 683 C C . ALA A 1 86 ? 1.302 3.647 0.758 1.00 92.12 86 ALA A C 1
ATOM 685 O O . ALA A 1 86 ? 2.198 2.823 0.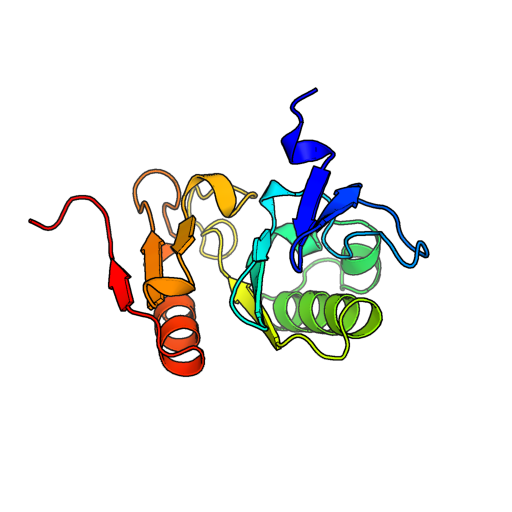522 1.00 92.12 86 ALA A O 1
ATOM 686 N N . PRO A 1 87 ? 1.575 4.888 1.182 1.00 90.06 87 PRO A N 1
ATOM 687 C CA . PRO A 1 87 ? 2.937 5.359 1.296 1.00 90.06 87 PRO A CA 1
ATOM 688 C C . PRO A 1 87 ? 3.675 4.675 2.439 1.00 90.06 87 PRO A C 1
ATOM 690 O O . PRO A 1 87 ? 3.154 4.515 3.546 1.00 90.06 87 PRO A O 1
ATOM 693 N N . THR A 1 88 ? 4.934 4.327 2.193 1.00 89.00 88 THR A N 1
ATOM 694 C CA . THR A 1 88 ? 5.837 3.803 3.230 1.00 89.00 88 THR A CA 1
ATOM 695 C C . THR A 1 88 ? 6.616 4.891 3.950 1.00 89.00 88 THR A C 1
ATOM 697 O O . THR A 1 88 ? 7.273 4.637 4.958 1.00 89.00 88 THR A O 1
ATOM 700 N N . GLY A 1 89 ? 6.566 6.118 3.433 1.00 79.56 89 GLY A N 1
ATOM 701 C CA . GLY A 1 89 ? 7.386 7.237 3.883 1.00 79.56 89 GLY A CA 1
ATOM 702 C C . GLY A 1 89 ? 8.733 7.340 3.168 1.00 79.56 89 GLY A C 1
ATOM 703 O O . GLY A 1 89 ? 9.331 8.411 3.210 1.00 79.56 89 GLY A O 1
ATOM 704 N N . MET A 1 90 ? 9.189 6.299 2.458 1.00 76.31 90 MET A N 1
ATOM 705 C CA . MET A 1 90 ? 10.436 6.335 1.674 1.00 76.31 90 MET A CA 1
ATOM 706 C C . MET A 1 90 ? 10.375 7.385 0.553 1.00 76.31 90 MET A C 1
ATOM 708 O O . MET A 1 90 ? 11.340 8.114 0.336 1.00 76.31 90 MET A O 1
ATOM 712 N N . PHE A 1 91 ? 9.221 7.518 -0.108 1.00 74.81 91 PHE A N 1
ATOM 713 C CA . PHE A 1 91 ? 9.005 8.508 -1.171 1.00 74.81 91 PHE A CA 1
ATOM 714 C C . PHE A 1 91 ? 8.836 9.945 -0.679 1.00 74.81 91 PHE A C 1
ATOM 716 O O . PHE A 1 91 ? 9.126 10.885 -1.413 1.00 74.81 91 PHE A O 1
ATOM 723 N N . HIS A 1 92 ? 8.443 10.134 0.579 1.00 71.88 92 HIS A N 1
ATOM 724 C CA . HIS A 1 92 ? 8.264 11.458 1.179 1.00 71.88 92 HIS A CA 1
ATOM 725 C C . HIS A 1 92 ? 9.505 11.920 1.967 1.00 71.88 92 HIS A C 1
ATOM 727 O O . HIS A 1 92 ? 9.394 12.726 2.891 1.00 71.88 92 HIS A O 1
ATOM 733 N N . GLY A 1 93 ? 10.690 11.383 1.648 1.00 66.69 93 GLY A N 1
ATOM 734 C CA . GLY A 1 93 ? 11.952 11.726 2.318 1.00 66.69 93 GLY A CA 1
ATOM 735 C C . GLY A 1 93 ? 12.057 11.232 3.768 1.00 66.69 93 GLY A C 1
ATOM 736 O O . GLY A 1 93 ? 12.901 11.703 4.533 1.00 66.69 93 GLY A O 1
ATOM 737 N N . GLY A 1 94 ? 11.184 10.310 4.172 1.00 69.00 94 GLY A N 1
ATOM 738 C CA . GLY A 1 94 ? 11.210 9.650 5.472 1.00 69.00 94 GLY A CA 1
ATOM 739 C C . GLY A 1 94 ? 12.233 8.515 5.544 1.00 69.00 94 GLY A C 1
ATOM 740 O O . GLY A 1 94 ? 12.846 8.120 4.556 1.00 69.00 94 GLY A O 1
ATOM 741 N N . ARG A 1 95 ? 12.396 7.956 6.748 1.00 67.56 95 ARG A N 1
ATOM 742 C CA . ARG A 1 95 ? 13.166 6.719 6.992 1.00 67.56 95 ARG A CA 1
ATOM 743 C C . ARG A 1 95 ? 12.217 5.530 7.138 1.00 67.56 95 ARG A C 1
ATOM 745 O O . ARG A 1 95 ? 12.318 4.783 8.103 1.00 67.56 95 ARG A O 1
ATOM 752 N N . GLY A 1 96 ? 11.229 5.465 6.253 1.00 69.94 96 GLY A N 1
ATOM 753 C CA . GLY A 1 96 ? 10.195 4.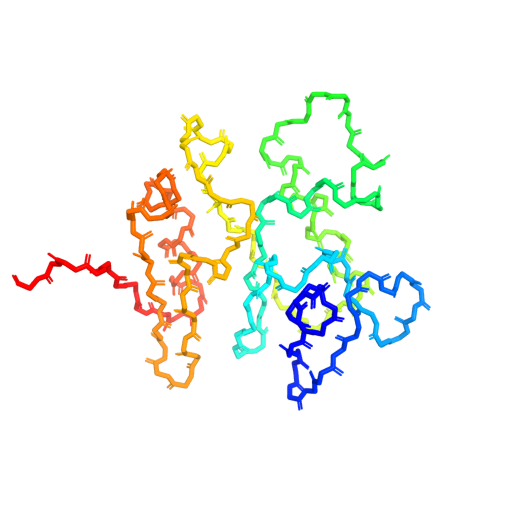441 6.278 1.00 69.94 96 GLY A CA 1
ATOM 754 C C . GLY A 1 96 ? 10.735 3.030 6.045 1.00 69.94 96 GLY A C 1
ATOM 755 O O . GLY A 1 96 ? 11.934 2.820 5.862 1.00 69.94 96 GLY A O 1
ATOM 756 N N . HIS A 1 97 ? 9.826 2.061 5.991 1.00 80.12 97 HIS A N 1
ATOM 757 C CA . HIS A 1 97 ? 10.138 0.675 5.646 1.00 80.12 97 HIS A CA 1
ATOM 758 C C . HIS A 1 97 ? 9.470 0.290 4.335 1.00 80.12 97 HIS A C 1
ATOM 760 O O . HIS A 1 97 ? 8.300 0.582 4.147 1.00 80.12 97 HIS A O 1
ATOM 766 N N . GLY A 1 98 ? 10.180 -0.423 3.455 1.00 82.56 98 GLY A N 1
ATOM 767 C CA . GLY A 1 98 ? 9.609 -0.870 2.180 1.00 82.56 98 GLY A CA 1
ATOM 768 C C . GLY A 1 98 ? 8.383 -1.777 2.335 1.00 82.56 98 GLY A C 1
ATOM 769 O O . GLY A 1 98 ? 7.511 -1.779 1.476 1.00 82.56 98 GLY A O 1
ATOM 770 N N . HIS A 1 99 ? 8.273 -2.506 3.444 1.00 87.12 99 HIS A N 1
ATOM 771 C CA . HIS A 1 99 ? 7.102 -3.326 3.728 1.00 87.12 99 HIS A CA 1
ATOM 772 C C . HIS A 1 99 ? 6.111 -2.582 4.619 1.00 87.12 99 HIS A C 1
ATOM 774 O O . HIS A 1 99 ? 6.478 -2.059 5.674 1.00 87.12 99 HIS A O 1
ATOM 780 N N . ILE A 1 100 ? 4.851 -2.575 4.195 1.00 89.19 100 ILE A N 1
ATOM 781 C CA . ILE A 1 100 ? 3.744 -1.947 4.916 1.00 89.19 100 ILE A CA 1
ATOM 782 C C . ILE A 1 100 ? 3.318 -2.769 6.137 1.00 89.19 100 ILE A C 1
ATOM 784 O O . ILE A 1 100 ? 2.893 -2.201 7.139 1.00 89.19 100 ILE A O 1
ATOM 788 N N . ASP A 1 101 ? 3.514 -4.090 6.107 1.00 87.19 101 ASP A N 1
ATOM 789 C CA . ASP A 1 101 ? 3.217 -4.998 7.226 1.00 87.19 101 ASP A CA 1
ATOM 790 C C . ASP A 1 101 ? 4.034 -4.709 8.498 1.00 87.19 101 ASP A C 1
ATOM 792 O O . ASP A 1 101 ? 3.646 -5.103 9.596 1.00 87.19 101 ASP A O 1
ATOM 796 N N . MET A 1 102 ? 5.156 -3.999 8.364 1.00 88.19 102 MET A N 1
ATOM 797 C CA . MET A 1 102 ? 6.038 -3.661 9.476 1.00 88.19 102 MET A CA 1
ATOM 798 C C . MET A 1 102 ? 5.504 -2.532 10.352 1.00 88.19 102 MET A C 1
ATOM 800 O O . MET A 1 102 ? 5.969 -2.368 11.479 1.00 88.19 102 MET A O 1
ATOM 804 N N . PHE A 1 103 ? 4.579 -1.726 9.835 1.00 88.88 103 PHE A N 1
ATOM 805 C CA . PHE A 1 103 ? 4.084 -0.550 10.542 1.00 88.88 103 PHE A CA 1
ATOM 806 C C . PHE A 1 103 ? 2.578 -0.338 10.405 1.00 88.88 103 PHE A C 1
ATOM 808 O O . PHE A 1 103 ? 2.028 0.489 11.122 1.00 88.88 103 PHE A O 1
ATOM 815 N N . ALA A 1 104 ? 1.888 -1.056 9.526 1.00 90.75 104 ALA A N 1
ATOM 816 C CA . ALA A 1 104 ? 0.445 -0.977 9.397 1.00 90.75 104 ALA A CA 1
ATOM 817 C C . ALA A 1 104 ? -0.205 -2.320 9.742 1.00 90.75 104 ALA A C 1
ATOM 819 O O . ALA A 1 104 ? 0.254 -3.382 9.325 1.00 90.75 104 ALA A O 1
ATOM 820 N N . LEU A 1 105 ? -1.317 -2.264 10.474 1.00 91.19 105 LEU A N 1
ATOM 821 C CA . LEU A 1 105 ? -2.183 -3.415 10.711 1.00 91.19 105 LEU A CA 1
ATOM 822 C C . LEU A 1 105 ? -3.608 -3.073 10.297 1.00 91.19 105 LEU A C 1
ATOM 824 O O . LEU A 1 105 ? -4.249 -2.193 10.875 1.00 91.19 105 LEU A O 1
ATOM 828 N N . LEU A 1 106 ? -4.120 -3.814 9.321 1.00 91.50 106 LEU A N 1
ATOM 829 C CA . LEU A 1 106 ? -5.490 -3.691 8.853 1.00 91.50 106 LEU A CA 1
ATOM 830 C C . LEU A 1 106 ? -6.365 -4.758 9.519 1.00 91.50 106 LEU A C 1
ATOM 832 O O . LEU A 1 106 ? -6.077 -5.950 9.447 1.00 91.50 106 LEU A O 1
ATOM 836 N N . LEU A 1 107 ? -7.455 -4.326 10.154 1.00 90.75 107 LEU A N 1
ATOM 837 C CA . LEU A 1 107 ? -8.455 -5.184 10.791 1.00 90.75 107 LEU A CA 1
ATOM 838 C C . LEU A 1 107 ? -9.828 -4.932 10.141 1.00 90.75 107 LEU A C 1
ATOM 840 O O . LEU A 1 107 ? -10.634 -4.157 10.675 1.00 90.75 107 LEU A O 1
ATOM 844 N N . PRO A 1 108 ? -10.137 -5.586 9.005 1.00 85.19 108 PRO A N 1
ATOM 845 C CA . PRO A 1 108 ? -11.299 -5.242 8.180 1.00 85.19 108 PRO A CA 1
ATOM 846 C C . PRO A 1 108 ? -12.637 -5.426 8.902 1.00 85.19 108 PRO A C 1
ATOM 848 O O . PRO A 1 108 ? -13.504 -4.560 8.836 1.00 85.19 108 PRO A O 1
ATOM 851 N N . ILE A 1 109 ? -12.783 -6.510 9.674 1.00 88.25 109 ILE A N 1
ATOM 852 C CA . ILE A 1 109 ? -14.005 -6.811 10.448 1.00 88.25 109 ILE A CA 1
ATOM 853 C C . ILE A 1 109 ? -14.300 -5.704 11.471 1.00 88.25 109 ILE A C 1
ATOM 855 O O . ILE A 1 109 ? -15.453 -5.391 11.757 1.00 88.25 109 ILE A O 1
ATOM 859 N N . ARG A 1 110 ? -13.249 -5.092 12.026 1.00 91.44 110 ARG A N 1
ATOM 860 C CA . ARG A 1 110 ? -13.354 -3.996 12.996 1.00 91.44 110 ARG A CA 1
ATOM 861 C C . ARG A 1 110 ? -13.359 -2.619 12.333 1.00 91.44 110 ARG A C 1
ATOM 863 O O . ARG A 1 110 ? -13.469 -1.630 13.055 1.00 91.44 110 ARG A O 1
ATOM 870 N N . LYS A 1 111 ? -13.251 -2.556 10.998 1.00 93.38 111 LYS A N 1
ATOM 871 C CA . LYS A 1 111 ? -13.084 -1.324 10.219 1.00 93.38 111 LYS A CA 1
ATOM 872 C C . LYS A 1 111 ? -11.980 -0.441 10.804 1.00 93.38 111 LYS A C 1
ATOM 874 O O . LYS A 1 111 ? -12.195 0.736 11.079 1.00 93.38 111 LYS A O 1
ATOM 879 N N . LEU A 1 112 ? -10.823 -1.035 11.086 1.00 93.94 112 LEU A N 1
ATOM 880 C CA . LEU A 1 112 ? -9.724 -0.368 11.782 1.00 93.94 112 LEU A CA 1
ATOM 881 C C . LEU A 1 112 ? -8.431 -0.505 10.983 1.00 93.94 112 LEU A C 1
ATOM 883 O O . LEU A 1 112 ? -8.100 -1.602 10.537 1.00 93.94 112 LEU A O 1
ATOM 887 N N . LEU A 1 113 ? -7.703 0.600 10.855 1.00 92.94 113 LEU A N 1
ATOM 888 C CA . LEU A 1 113 ? -6.347 0.651 10.327 1.00 92.94 113 LEU A CA 1
ATOM 889 C C . LEU A 1 113 ? -5.435 1.246 11.402 1.00 92.94 113 LEU A C 1
ATOM 891 O O . LEU A 1 113 ? -5.594 2.403 11.790 1.00 92.94 113 LEU A O 1
ATOM 895 N N . LEU A 1 114 ? -4.513 0.440 11.919 1.00 91.75 114 LEU A N 1
ATOM 896 C CA . LEU A 1 114 ? -3.493 0.889 12.861 1.00 91.75 114 LEU A CA 1
ATOM 897 C C . LEU A 1 114 ? -2.235 1.266 12.087 1.00 91.75 114 LEU A C 1
ATOM 899 O O . LEU A 1 114 ? -1.815 0.487 11.237 1.00 91.75 114 LEU A O 1
ATOM 903 N N . LEU A 1 115 ? -1.627 2.408 12.404 1.00 89.75 115 LEU A N 1
ATOM 904 C CA . LEU A 1 115 ? -0.375 2.862 11.796 1.00 89.75 115 LEU A CA 1
ATOM 905 C C . LEU A 1 115 ? 0.642 3.223 12.876 1.00 89.75 115 LEU A C 1
ATOM 907 O O . LEU A 1 115 ? 0.513 4.249 13.540 1.00 89.75 115 LEU A O 1
ATOM 911 N N . ASP A 1 116 ? 1.671 2.402 13.033 1.00 87.69 116 ASP A N 1
ATOM 912 C CA . ASP A 1 116 ? 2.842 2.688 13.848 1.00 87.69 116 ASP A CA 1
ATOM 913 C C . ASP A 1 116 ? 3.706 3.761 13.167 1.00 87.69 116 ASP A C 1
ATOM 915 O O . ASP A 1 116 ? 4.426 3.518 12.198 1.00 87.69 116 ASP A O 1
ATOM 919 N N . THR A 1 117 ? 3.648 4.983 13.689 1.00 80.25 117 THR A N 1
ATOM 920 C CA . THR A 1 117 ? 4.406 6.119 13.149 1.00 80.25 117 THR A CA 1
ATOM 921 C C . THR A 1 117 ? 5.884 6.120 13.541 1.00 80.25 117 THR A C 1
ATOM 923 O O . THR A 1 117 ? 6.642 6.946 13.027 1.00 80.25 117 THR A O 1
ATOM 926 N N . TYR A 1 118 ? 6.301 5.242 14.459 1.00 82.12 118 TYR A N 1
ATOM 927 C CA . TYR A 1 118 ? 7.704 5.061 14.819 1.00 82.12 118 TYR A CA 1
ATOM 928 C C . TYR A 1 118 ? 8.423 4.253 13.733 1.00 82.12 118 TYR A C 1
ATOM 930 O O . TYR A 1 118 ? 9.414 4.736 13.182 1.00 82.12 118 TYR A O 1
ATOM 938 N N . TYR A 1 119 ? 7.884 3.086 13.360 1.00 79.44 119 TYR A N 1
ATOM 939 C CA . TYR A 1 119 ? 8.420 2.267 12.262 1.00 79.44 119 TYR A CA 1
ATOM 940 C C . TYR A 1 119 ? 8.050 2.824 10.878 1.00 79.44 119 TYR A C 1
ATOM 942 O O . TYR A 1 119 ? 8.885 2.867 9.976 1.00 79.44 119 TYR A O 1
ATOM 950 N N . GLY A 1 120 ? 6.830 3.335 10.710 1.00 77.25 120 GLY A N 1
ATOM 951 C CA . GLY A 1 120 ? 6.343 3.983 9.490 1.00 77.25 120 GLY A CA 1
ATOM 952 C C . GLY A 1 120 ? 6.686 5.471 9.433 1.00 77.25 120 GLY A C 1
ATOM 953 O O . GLY A 1 120 ? 5.829 6.302 9.119 1.00 77.25 120 GLY A O 1
ATOM 954 N N . LYS A 1 121 ? 7.911 5.866 9.800 1.00 80.31 121 LYS A N 1
ATOM 955 C CA . LYS A 1 121 ? 8.264 7.288 9.906 1.00 80.31 121 LYS A CA 1
ATOM 956 C C . LYS A 1 121 ? 8.167 7.987 8.545 1.00 80.31 121 LYS A C 1
ATOM 958 O O . LYS A 1 121 ? 9.008 7.795 7.670 1.00 80.31 121 LYS A O 1
ATOM 963 N N . GLY A 1 122 ? 7.179 8.871 8.412 1.00 75.94 122 GLY A N 1
ATOM 964 C CA . GLY A 1 122 ? 6.859 9.567 7.160 1.00 75.94 122 GLY A CA 1
ATOM 965 C C . GLY A 1 122 ? 5.708 8.934 6.373 1.00 75.94 122 GLY A C 1
ATOM 966 O O . GLY A 1 122 ? 5.158 9.612 5.518 1.00 75.94 122 GLY A O 1
ATOM 967 N N . ALA A 1 123 ? 5.292 7.706 6.709 1.00 77.12 123 ALA A N 1
ATOM 968 C CA . ALA A 1 123 ? 4.079 7.074 6.186 1.00 77.12 123 ALA A CA 1
ATOM 969 C C . ALA A 1 123 ? 2.813 7.725 6.767 1.00 77.12 123 ALA A C 1
ATOM 971 O O . ALA A 1 123 ? 1.884 8.034 6.042 1.00 77.12 123 ALA A O 1
ATOM 972 N N . GLY A 1 124 ? 2.791 8.015 8.074 1.00 61.53 124 GLY A N 1
ATOM 973 C CA . GLY A 1 124 ? 1.628 8.612 8.756 1.00 61.53 124 GLY A CA 1
ATOM 974 C C . GLY A 1 124 ? 1.438 10.127 8.573 1.00 61.53 124 GLY A C 1
ATOM 975 O O . GLY A 1 124 ? 0.609 10.714 9.255 1.00 61.53 124 GLY A O 1
ATOM 976 N N . LYS A 1 125 ? 2.234 10.785 7.718 1.00 59.62 125 LYS A N 1
ATOM 977 C CA . LYS A 1 125 ? 2.046 12.205 7.341 1.00 59.62 125 LYS A CA 1
ATOM 978 C C . LYS A 1 125 ? 1.252 12.377 6.044 1.00 59.62 125 LYS A C 1
ATOM 980 O O . LYS A 1 125 ? 0.969 13.502 5.644 1.00 59.62 125 LYS A O 1
ATOM 985 N N . ALA A 1 126 ? 0.971 11.274 5.372 1.00 61.12 126 ALA A N 1
ATOM 986 C CA . ALA A 1 126 ? 0.342 11.240 4.073 1.00 61.12 126 ALA A CA 1
ATOM 987 C C . ALA A 1 126 ? -1.181 11.310 4.228 1.00 61.12 126 ALA A C 1
ATOM 989 O O . ALA A 1 126 ? -1.786 10.421 4.832 1.00 61.12 126 ALA A O 1
ATOM 990 N N . ALA A 1 127 ? -1.795 12.342 3.646 1.00 78.69 127 ALA A N 1
ATOM 991 C CA . ALA A 1 127 ? -3.249 12.449 3.500 1.00 78.69 127 ALA A CA 1
ATOM 992 C C . ALA A 1 127 ? -3.852 11.242 2.747 1.00 78.69 127 ALA A C 1
ATOM 994 O O . ALA A 1 127 ? -5.064 11.021 2.788 1.00 78.69 127 ALA A O 1
ATOM 995 N N . GLU A 1 128 ? -3.019 10.429 2.087 1.00 85.56 128 GLU A N 1
ATOM 996 C CA . GLU A 1 128 ? -3.434 9.178 1.463 1.00 85.56 128 GLU A CA 1
ATOM 997 C C . GLU A 1 128 ? -4.057 8.185 2.451 1.00 85.56 128 GLU A C 1
ATOM 999 O O . GLU A 1 128 ? -5.095 7.617 2.131 1.00 85.56 128 GLU A O 1
ATOM 1004 N N . TYR A 1 129 ? -3.498 7.979 3.653 1.00 89.69 129 TYR A N 1
ATOM 1005 C CA . TYR A 1 129 ? -4.074 7.001 4.593 1.00 89.69 129 TYR A CA 1
ATOM 1006 C C . TYR A 1 129 ? -5.461 7.413 5.085 1.00 89.69 129 TYR A C 1
ATOM 1008 O O . TYR A 1 129 ? -6.332 6.555 5.229 1.00 89.69 129 TYR A O 1
ATOM 1016 N N . ASP A 1 130 ? -5.677 8.712 5.294 1.00 89.12 130 ASP A N 1
ATOM 1017 C CA . ASP A 1 130 ? -6.990 9.250 5.647 1.00 89.12 130 ASP A CA 1
ATOM 1018 C C . ASP A 1 130 ? -7.978 9.080 4.487 1.00 89.12 130 ASP A C 1
ATOM 1020 O O . ASP A 1 130 ? -9.093 8.608 4.695 1.00 89.12 130 ASP A O 1
ATOM 1024 N N . SER A 1 131 ? -7.543 9.358 3.254 1.00 90.94 131 SER A N 1
ATOM 1025 C CA . SER A 1 131 ? -8.368 9.197 2.046 1.00 90.94 131 SER A CA 1
ATOM 1026 C C . SER A 1 131 ? -8.760 7.734 1.804 1.00 90.94 131 SER A C 1
ATOM 1028 O O . SER A 1 131 ? -9.906 7.429 1.475 1.00 90.94 131 SER A O 1
ATOM 1030 N N . ILE A 1 132 ? -7.824 6.803 2.006 1.00 92.75 132 ILE A N 1
ATOM 1031 C CA . ILE A 1 132 ? -8.074 5.360 1.905 1.00 92.75 132 ILE A CA 1
ATOM 1032 C C . ILE A 1 132 ? -9.043 4.914 3.002 1.00 92.75 132 ILE A C 1
ATOM 1034 O O . ILE A 1 132 ? -9.964 4.134 2.749 1.00 92.75 132 ILE A O 1
ATOM 1038 N N . ALA A 1 133 ? -8.848 5.405 4.227 1.00 92.94 133 ALA A N 1
ATOM 1039 C CA . ALA A 1 133 ? -9.729 5.084 5.335 1.00 92.94 133 ALA A CA 1
ATOM 1040 C C . ALA A 1 133 ? -11.149 5.605 5.100 1.00 92.94 133 ALA A C 1
ATOM 1042 O O . ALA A 1 133 ? -12.101 4.876 5.360 1.00 92.94 133 ALA A O 1
ATOM 1043 N N . GLU A 1 134 ? -11.307 6.811 4.558 1.00 94.50 134 GLU A N 1
ATOM 1044 C CA . GLU A 1 134 ? -12.606 7.346 4.155 1.00 94.50 134 GLU A CA 1
ATOM 1045 C C . GLU A 1 134 ? -13.263 6.472 3.077 1.00 94.50 134 GLU A C 1
ATOM 1047 O O . GLU A 1 134 ? -14.397 6.023 3.261 1.00 94.50 134 GLU A O 1
ATOM 1052 N N . ALA A 1 135 ? -12.530 6.150 2.005 1.00 94.75 135 ALA A N 1
ATOM 1053 C CA . ALA A 1 135 ? -13.032 5.347 0.890 1.00 94.75 135 ALA A CA 1
ATOM 1054 C C . ALA A 1 135 ? -13.518 3.950 1.318 1.00 94.75 135 ALA A C 1
ATOM 1056 O O . ALA A 1 135 ? -14.523 3.455 0.809 1.00 94.75 135 ALA A O 1
ATOM 1057 N N . GLU A 1 136 ? -12.828 3.317 2.270 1.00 95.06 136 GLU A N 1
ATOM 1058 C CA . GLU A 1 136 ? -13.140 1.960 2.738 1.00 95.06 136 GLU A CA 1
ATOM 1059 C C . GLU A 1 136 ? -13.895 1.938 4.085 1.00 95.06 136 GLU A C 1
ATOM 1061 O O . GLU A 1 136 ? -14.143 0.874 4.664 1.00 95.06 136 GLU A O 1
ATOM 1066 N N . GLY A 1 137 ? -14.289 3.108 4.602 1.00 95.00 137 GLY A N 1
ATOM 1067 C CA . GLY A 1 137 ? -15.030 3.254 5.856 1.00 95.00 137 GLY A CA 1
ATOM 1068 C C . GLY A 1 137 ? -14.273 2.750 7.091 1.00 95.00 137 GLY A C 1
ATOM 1069 O O . GLY A 1 137 ? -14.885 2.171 7.995 1.00 95.00 137 GLY A O 1
ATOM 1070 N N . LEU A 1 138 ? -12.952 2.932 7.120 1.00 94.81 138 LEU A N 1
ATOM 1071 C CA . LEU A 1 138 ? -12.049 2.550 8.202 1.00 94.81 138 LEU A CA 1
ATOM 1072 C C . LEU A 1 138 ? -11.849 3.699 9.197 1.00 94.81 138 LEU A C 1
ATOM 1074 O O . LEU A 1 138 ? -11.955 4.878 8.878 1.00 94.81 138 LEU A O 1
ATOM 1078 N N . LYS A 1 139 ? -11.482 3.344 10.425 1.00 93.44 139 LYS A N 1
ATOM 1079 C CA . LYS A 1 139 ? -10.971 4.270 11.435 1.00 93.44 139 LYS A CA 1
ATOM 1080 C C . LYS A 1 139 ? -9.455 4.139 11.492 1.00 93.44 139 LYS A C 1
ATOM 1082 O O . LYS A 1 139 ? -8.962 3.045 11.764 1.00 93.44 139 LYS A O 1
ATOM 1087 N N . VAL A 1 140 ? -8.732 5.237 11.289 1.00 90.44 140 VAL A N 1
ATOM 1088 C CA . VAL A 1 140 ? -7.276 5.277 11.483 1.00 90.44 140 VAL A CA 1
ATOM 1089 C C . VAL A 1 140 ? -6.963 5.443 12.971 1.00 90.44 140 VAL A C 1
ATOM 1091 O O . VAL A 1 140 ? -7.601 6.230 13.676 1.00 90.44 140 VAL A O 1
ATOM 1094 N N . LYS A 1 141 ? -5.991 4.683 13.476 1.00 87.38 141 LYS A N 1
ATOM 1095 C CA . LYS A 1 141 ? -5.461 4.818 14.837 1.00 87.38 141 LYS A CA 1
ATOM 1096 C C . LYS A 1 141 ? -3.941 4.806 14.816 1.00 87.38 141 LYS A C 1
ATOM 1098 O O . LYS A 1 141 ? -3.327 3.924 14.224 1.00 87.38 141 LYS A O 1
ATOM 1103 N N . LEU A 1 142 ? -3.352 5.755 15.533 1.00 83.00 142 LEU A N 1
ATOM 1104 C CA . LEU A 1 142 ? -1.912 5.850 15.741 1.00 83.00 142 LEU A CA 1
ATOM 1105 C C . LEU A 1 142 ? -1.595 5.312 17.152 1.00 83.00 142 LEU A C 1
ATOM 1107 O O . LEU A 1 142 ? -2.227 5.765 18.112 1.00 83.00 142 LEU A O 1
ATOM 1111 N N . PRO A 1 143 ? -0.679 4.343 17.322 1.00 67.50 143 PRO A N 1
ATOM 1112 C CA . PRO A 1 143 ? -0.224 3.902 18.635 1.00 67.50 143 PRO A CA 1
ATOM 1113 C C . PRO A 1 143 ? 0.399 5.071 19.413 1.00 67.50 143 PRO A C 1
ATOM 1115 O O . PRO A 1 143 ? 1.235 5.792 18.876 1.00 67.50 143 PRO A O 1
ATOM 1118 N N . GLY A 1 144 ? 0.011 5.249 20.681 1.00 59.53 144 GLY A N 1
ATOM 1119 C CA . GLY A 1 144 ? 0.638 6.220 21.594 1.00 59.53 144 GLY A CA 1
ATOM 1120 C C . GLY A 1 144 ? -0.115 7.535 21.835 1.00 59.53 144 GLY A C 1
ATOM 1121 O O . GLY A 1 144 ? 0.403 8.388 22.546 1.00 59.53 144 GLY A O 1
ATOM 1122 N N . LEU A 1 145 ? -1.330 7.700 21.303 1.00 45.62 145 LEU A N 1
ATOM 1123 C CA . LEU A 1 145 ? -2.242 8.786 21.686 1.00 45.62 145 LEU A CA 1
ATOM 1124 C C . LEU A 1 145 ? -3.381 8.210 22.544 1.00 45.62 145 LEU A C 1
ATOM 1126 O O . LEU A 1 145 ? -4.454 7.885 22.033 1.00 45.62 145 LEU A O 1
ATOM 1130 N N . THR A 1 146 ? -3.105 8.021 23.835 1.00 41.28 146 THR A N 1
ATOM 1131 C CA . THR A 1 146 ? -4.112 7.836 24.898 1.00 41.28 146 THR A CA 1
ATOM 1132 C C . THR A 1 146 ? -4.173 9.082 25.751 1.00 41.28 146 THR A C 1
ATOM 1134 O O . THR A 1 146 ? -3.072 9.538 26.134 1.00 41.28 146 THR A O 1
#